Protein AF-A0A7S1G364-F1 (afdb_monomer_lite)

Foldseek 3Di:
DDDDLVVVLVVCLVVVVLLVSCVSLVVVVDLVSNVVSLVSLCVVQVDPPRPVSVLVSLVSCVVPVPSLVSVLVVCVVPNVPVNLVSCVSVVVVVVNVVSLVVQQVVDPDPVSRDD

Structure (mmCIF, N/CA/C/O backbone):
data_AF-A0A7S1G364-F1
#
_entry.id   AF-A0A7S1G364-F1
#
loop_
_atom_site.group_PDB
_atom_site.id
_atom_site.type_symbol
_atom_site.label_atom_id
_atom_site.label_alt_id
_atom_site.label_comp_id
_atom_site.label_asym_id
_atom_site.label_entity_id
_atom_site.label_seq_id
_atom_site.pdbx_PDB_ins_code
_atom_site.Cartn_x
_atom_site.Cartn_y
_atom_site.Cartn_z
_atom_site.occupancy
_atom_site.B_iso_or_equiv
_atom_site.auth_seq_id
_atom_site.auth_comp_id
_atom_site.auth_asym_id
_atom_site.auth_atom_id
_atom_site.pdbx_PDB_model_num
ATOM 1 N N . PHE A 1 1 ? -21.163 1.336 24.233 1.00 58.84 1 PHE A N 1
ATOM 2 C CA . PHE A 1 1 ? -20.940 0.428 23.092 1.00 58.84 1 PHE A CA 1
ATOM 3 C C . PHE A 1 1 ? -19.877 1.076 22.221 1.00 58.84 1 PHE A C 1
ATOM 5 O O . PHE A 1 1 ? -20.070 2.228 21.851 1.00 58.84 1 PHE A O 1
ATOM 12 N N . GLU A 1 2 ? -18.737 0.428 21.981 1.00 67.81 2 GLU A N 1
ATOM 13 C CA . GLU A 1 2 ? -17.749 0.963 21.034 1.00 67.81 2 GLU A CA 1
ATOM 14 C C . GLU A 1 2 ? -18.186 0.589 19.602 1.00 67.81 2 GLU A C 1
ATOM 16 O O . GLU A 1 2 ? -18.632 -0.545 19.402 1.00 67.81 2 GLU A O 1
ATOM 21 N N . PRO A 1 3 ? -18.140 1.509 18.614 1.00 78.50 3 PRO A N 1
ATOM 22 C CA . PRO A 1 3 ? -18.517 1.172 17.244 1.00 78.50 3 PRO A CA 1
ATOM 23 C C . PRO A 1 3 ? -17.597 0.086 16.672 1.00 78.50 3 PRO A C 1
ATOM 25 O O . PRO A 1 3 ? -16.436 -0.022 17.067 1.00 78.50 3 PRO A O 1
ATOM 28 N N . ARG A 1 4 ? -18.098 -0.730 15.739 1.00 89.69 4 ARG A N 1
ATOM 29 C CA . ARG A 1 4 ? -17.295 -1.817 15.162 1.00 89.69 4 ARG A CA 1
ATOM 30 C C . ARG A 1 4 ? -16.136 -1.227 14.363 1.00 89.69 4 ARG A C 1
ATOM 32 O O . ARG A 1 4 ? -16.279 -0.177 13.735 1.00 89.69 4 ARG A O 1
ATOM 39 N N . VAL A 1 5 ? -15.010 -1.937 14.313 1.00 88.00 5 VAL A N 1
ATOM 40 C CA . VAL A 1 5 ? -13.823 -1.479 13.568 1.00 88.00 5 VAL A CA 1
ATOM 41 C C . VAL A 1 5 ? -14.146 -1.223 12.091 1.00 88.00 5 VAL A C 1
ATOM 43 O O . VAL A 1 5 ? -13.711 -0.213 11.539 1.00 88.00 5 VAL A O 1
ATOM 46 N N . ALA A 1 6 ? -14.997 -2.064 11.494 1.00 90.56 6 ALA A N 1
ATOM 47 C CA . ALA A 1 6 ? -15.476 -1.914 10.120 1.00 90.56 6 ALA A CA 1
ATOM 48 C C . ALA A 1 6 ? -16.208 -0.586 9.847 1.00 90.56 6 ALA A C 1
ATOM 50 O O . ALA A 1 6 ? -16.196 -0.109 8.717 1.00 90.56 6 ALA A O 1
ATOM 51 N N . ASP A 1 7 ? -16.800 0.037 10.868 1.00 92.88 7 ASP A N 1
ATOM 52 C CA . ASP A 1 7 ? -17.505 1.316 10.734 1.00 92.88 7 ASP A CA 1
ATOM 53 C C . ASP A 1 7 ? -16.563 2.498 11.045 1.00 92.88 7 ASP A C 1
ATOM 55 O O . ASP A 1 7 ? -16.692 3.593 10.495 1.00 92.88 7 ASP A O 1
ATOM 59 N N . GLN A 1 8 ? -15.564 2.269 11.900 1.00 94.19 8 GLN A N 1
ATOM 60 C CA . GLN A 1 8 ? -14.605 3.284 12.337 1.00 94.19 8 GLN A CA 1
ATOM 61 C C . GLN A 1 8 ? -13.489 3.540 11.324 1.00 94.19 8 GLN A C 1
ATOM 63 O O . GLN A 1 8 ? -13.109 4.693 11.135 1.00 94.19 8 GLN A O 1
ATOM 68 N N . VAL A 1 9 ? -12.950 2.500 10.677 1.00 95.88 9 VAL A N 1
ATOM 69 C CA . VAL A 1 9 ? -11.865 2.653 9.692 1.00 95.88 9 VAL A CA 1
ATOM 70 C C . VAL A 1 9 ? -12.292 3.580 8.544 1.00 95.88 9 VAL A C 1
ATOM 72 O O . VAL A 1 9 ? -11.586 4.563 8.305 1.00 95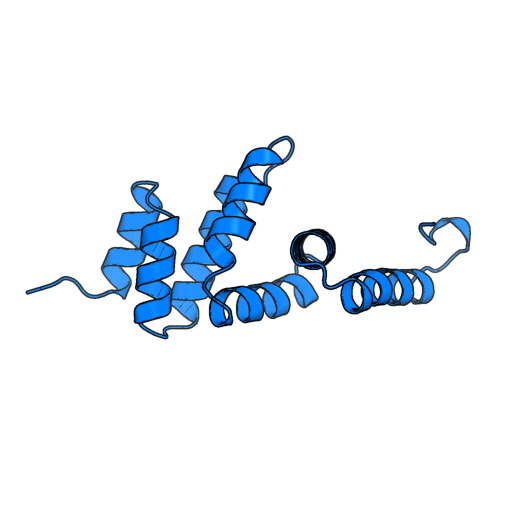.88 9 VAL A O 1
ATOM 75 N N . PRO A 1 10 ? -13.457 3.387 7.888 1.00 94.88 10 PRO A N 1
ATOM 76 C CA . PRO A 1 10 ? -13.923 4.311 6.855 1.00 94.88 10 PRO A CA 1
ATOM 77 C C . PRO A 1 10 ? -14.124 5.743 7.364 1.00 94.88 10 PRO A C 1
ATOM 79 O O . PRO A 1 10 ? -13.830 6.696 6.643 1.00 94.88 10 PRO A O 1
ATOM 82 N N . LEU A 1 11 ? -14.608 5.913 8.600 1.00 95.00 11 LEU A N 1
ATOM 83 C CA . LEU A 1 11 ? -14.799 7.233 9.200 1.00 95.00 11 LEU A CA 1
ATOM 84 C C . LEU A 1 11 ? -13.462 7.955 9.413 1.00 95.00 11 LEU A C 1
ATOM 86 O O . LEU A 1 11 ? -13.325 9.103 8.999 1.00 95.00 11 LEU A O 1
ATOM 90 N N . LEU A 1 12 ? -12.465 7.272 9.985 1.00 95.06 12 LEU A N 1
ATOM 91 C CA . LEU A 1 12 ? -11.123 7.823 10.197 1.00 95.06 12 LEU A CA 1
ATOM 92 C C . LEU A 1 12 ? -10.468 8.237 8.873 1.00 95.06 12 LEU A C 1
ATOM 94 O O . LEU A 1 12 ? -9.891 9.318 8.791 1.00 95.06 12 LEU A O 1
ATOM 98 N N . LEU A 1 13 ? -10.617 7.427 7.817 1.00 93.44 13 LEU A N 1
ATOM 99 C CA . LEU A 1 13 ? -10.133 7.780 6.477 1.00 93.44 13 LEU A CA 1
ATOM 100 C C . LEU A 1 13 ? -10.802 9.062 5.955 1.00 93.44 13 LEU A C 1
ATOM 102 O O . LEU A 1 13 ? -10.114 9.958 5.472 1.00 93.44 13 LEU A O 1
ATOM 106 N N . ARG A 1 14 ? -12.127 9.202 6.114 1.00 92.38 14 ARG A N 1
ATOM 107 C CA . ARG A 1 14 ? -12.866 10.421 5.724 1.00 92.38 14 ARG A CA 1
ATOM 108 C C . ARG A 1 14 ? -12.463 11.657 6.530 1.00 92.38 14 ARG A C 1
ATOM 110 O O . ARG A 1 14 ? -12.566 12.762 6.011 1.00 92.38 14 ARG A O 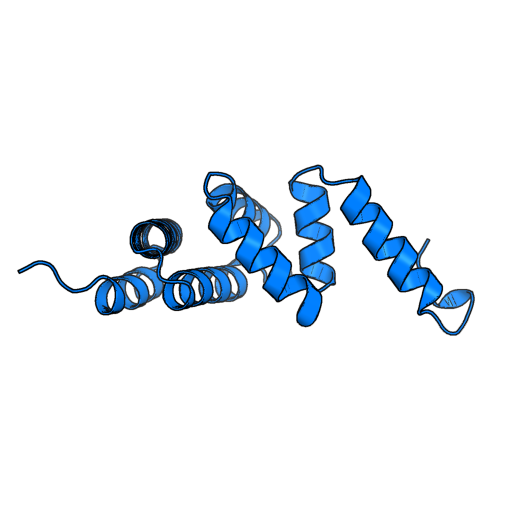1
ATOM 117 N N . MET A 1 15 ? -12.012 11.475 7.769 1.00 93.88 15 MET A N 1
ATOM 118 C CA . MET A 1 15 ? -11.497 12.544 8.632 1.00 93.88 15 MET A CA 1
ATOM 119 C C . MET A 1 15 ? -10.033 12.912 8.334 1.00 93.88 15 MET A C 1
ATOM 121 O O . MET A 1 15 ? -9.491 13.809 8.971 1.00 93.88 15 MET A O 1
ATOM 125 N N . GLY A 1 16 ? -9.376 12.231 7.388 1.00 88.81 16 GLY A N 1
ATOM 126 C CA . GLY A 1 16 ? -7.958 12.435 7.083 1.00 88.81 16 GLY A CA 1
ATOM 127 C C . GLY A 1 16 ? -7.003 11.751 8.068 1.00 88.81 16 GLY A C 1
ATOM 128 O O . GLY A 1 16 ? -5.788 11.837 7.903 1.00 88.81 16 GLY A O 1
ATOM 129 N N . GLU A 1 17 ? -7.512 11.001 9.048 1.00 91.00 17 GLU A N 1
ATOM 130 C CA . GLU A 1 17 ? -6.724 10.303 10.071 1.00 91.00 17 GLU A CA 1
ATOM 131 C C . GLU A 1 17 ? -6.176 8.956 9.562 1.00 91.00 17 GLU A C 1
ATOM 133 O O . GLU A 1 17 ? -6.360 7.896 10.165 1.00 91.00 17 GLU A O 1
ATOM 138 N N . SER A 1 18 ? -5.484 8.992 8.424 1.00 89.31 18 SER A N 1
ATOM 139 C CA . SER A 1 18 ? -5.066 7.806 7.669 1.00 89.31 18 SER A CA 1
ATOM 140 C C . SER A 1 18 ? -4.190 6.831 8.464 1.00 89.31 18 SER A C 1
ATOM 142 O O . SER A 1 18 ? -4.461 5.632 8.483 1.00 89.31 18 SER A O 1
ATOM 144 N N . SER A 1 19 ? -3.176 7.328 9.179 1.00 88.00 19 SER A 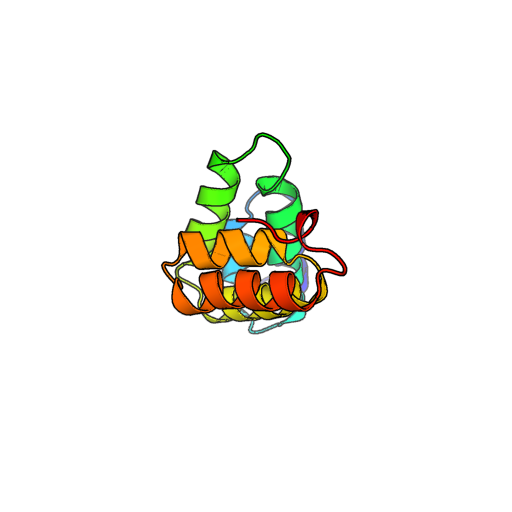N 1
ATOM 145 C CA . SER A 1 19 ? -2.283 6.478 9.981 1.00 88.00 19 SER A CA 1
ATOM 146 C C . SER A 1 19 ? -3.028 5.765 11.113 1.00 88.00 19 SER A C 1
ATOM 148 O O . SER A 1 19 ? -2.758 4.603 11.411 1.00 88.00 19 SER A O 1
ATOM 150 N N . ARG A 1 20 ? -4.014 6.437 11.722 1.00 91.94 20 ARG A N 1
ATOM 151 C CA . ARG A 1 20 ? -4.840 5.862 12.790 1.00 91.94 20 ARG A CA 1
ATOM 152 C C . ARG A 1 20 ? -5.846 4.856 12.237 1.00 91.94 20 ARG A C 1
ATOM 154 O O . ARG A 1 20 ? -6.068 3.821 12.862 1.00 91.94 20 ARG A O 1
ATOM 161 N N . ALA A 1 21 ? -6.408 5.123 11.058 1.00 93.88 21 ALA A N 1
ATOM 162 C CA . ALA A 1 21 ? -7.252 4.173 10.342 1.00 93.88 21 ALA A CA 1
ATOM 163 C C . ALA A 1 21 ? -6.490 2.877 10.026 1.00 93.88 21 ALA A C 1
ATOM 165 O O . ALA A 1 21 ? -6.993 1.791 10.307 1.00 93.88 21 ALA A O 1
ATOM 166 N N . LEU A 1 22 ? -5.259 2.995 9.515 1.00 92.31 22 LEU A N 1
ATOM 167 C CA . LEU A 1 22 ? -4.396 1.854 9.214 1.00 92.31 22 LEU A CA 1
ATOM 168 C C . LEU A 1 22 ? -4.063 1.045 10.474 1.00 92.31 22 LEU A C 1
ATOM 170 O O . LEU A 1 22 ? -4.247 -0.169 10.478 1.00 92.31 22 LEU A O 1
ATOM 174 N N . ALA A 1 23 ? -3.643 1.704 11.557 1.00 92.00 23 ALA A N 1
ATOM 175 C CA . ALA A 1 23 ? -3.352 1.024 12.818 1.00 92.00 23 ALA A CA 1
ATOM 176 C C . ALA A 1 23 ? -4.575 0.259 13.355 1.00 92.00 23 ALA A C 1
ATOM 178 O O . ALA A 1 23 ? -4.446 -0.876 13.815 1.00 92.00 23 ALA A O 1
ATOM 179 N N . LYS A 1 24 ? -5.778 0.846 13.249 1.00 93.31 24 LYS A N 1
ATOM 180 C CA . LYS A 1 24 ? -7.015 0.192 13.695 1.00 93.31 24 LYS A CA 1
ATOM 181 C C . LYS A 1 24 ? -7.408 -0.984 12.797 1.00 93.31 24 LYS A C 1
ATOM 183 O O . LYS A 1 24 ? -7.822 -2.018 13.313 1.00 93.31 24 LYS A O 1
ATOM 188 N N . ALA A 1 25 ? -7.218 -0.861 11.483 1.00 95.00 25 ALA A N 1
ATOM 189 C CA . ALA A 1 25 ? -7.414 -1.960 10.541 1.00 95.00 25 ALA A CA 1
ATOM 190 C C . ALA A 1 25 ? -6.459 -3.132 10.830 1.00 95.00 25 ALA A C 1
ATOM 192 O O . ALA A 1 25 ? -6.906 -4.268 10.954 1.00 95.00 25 ALA A O 1
ATOM 193 N N . ILE A 1 26 ? -5.168 -2.861 11.041 1.00 93.06 26 ILE A N 1
ATOM 194 C CA . ILE A 1 26 ? -4.174 -3.889 11.393 1.00 93.06 26 ILE A CA 1
ATOM 195 C C . ILE A 1 26 ? -4.538 -4.575 12.710 1.00 93.06 26 ILE A C 1
ATOM 197 O O . ILE A 1 26 ? -4.527 -5.801 12.780 1.00 93.06 26 ILE A O 1
ATOM 201 N N . GLY A 1 27 ? -4.930 -3.805 13.730 1.00 91.81 27 GLY A N 1
ATOM 202 C CA . GLY A 1 27 ? -5.359 -4.350 15.021 1.00 91.81 27 GLY A CA 1
ATOM 203 C C . GLY A 1 27 ? -6.591 -5.259 14.945 1.00 91.81 27 GLY A C 1
ATOM 204 O O . GLY A 1 27 ? -6.800 -6.063 15.848 1.00 91.81 27 GLY A O 1
ATOM 205 N N . SER A 1 28 ? -7.390 -5.169 13.875 1.00 93.56 28 SER A N 1
ATOM 206 C CA . SER A 1 28 ? -8.523 -6.074 13.636 1.00 93.56 28 SER A CA 1
ATOM 207 C C . SER A 1 28 ? -8.157 -7.373 12.915 1.00 93.56 28 SER A C 1
ATOM 209 O O . SER A 1 28 ? -8.993 -8.270 12.856 1.00 93.56 28 SER A O 1
ATOM 211 N N . ALA A 1 29 ? -6.945 -7.467 12.353 1.00 90.88 29 ALA A N 1
ATOM 212 C CA . ALA A 1 29 ? -6.504 -8.547 11.464 1.00 90.88 29 ALA A CA 1
ATOM 213 C C . ALA A 1 29 ? -7.417 -8.794 10.239 1.00 90.88 29 ALA A C 1
ATOM 215 O O . ALA A 1 29 ? -7.278 -9.802 9.544 1.00 90.88 29 ALA A O 1
ATOM 216 N N . ASP A 1 30 ? -8.324 -7.862 9.939 1.00 94.56 30 ASP A N 1
ATOM 217 C CA . ASP A 1 30 ? -9.196 -7.909 8.775 1.00 94.56 30 ASP A CA 1
ATOM 218 C C . ASP A 1 30 ? -8.423 -7.427 7.539 1.00 94.56 30 ASP A C 1
ATOM 220 O O . ASP A 1 30 ? -8.076 -6.249 7.394 1.00 94.56 30 ASP A O 1
ATOM 224 N N . THR A 1 31 ? -8.138 -8.365 6.638 1.00 93.88 31 THR A N 1
ATOM 225 C CA . THR A 1 31 ? -7.359 -8.099 5.424 1.00 93.88 31 THR A CA 1
ATOM 226 C C . THR A 1 31 ? -8.063 -7.104 4.500 1.00 93.88 31 THR A C 1
ATOM 228 O O . THR A 1 31 ? -7.390 -6.301 3.848 1.00 93.88 31 THR A O 1
ATOM 231 N N . ASP A 1 32 ? -9.396 -7.091 4.472 1.00 94.19 32 ASP A N 1
ATOM 232 C CA . ASP A 1 32 ? -10.161 -6.169 3.638 1.00 94.19 32 ASP A CA 1
ATOM 233 C C . ASP A 1 32 ? -10.080 -4.744 4.187 1.00 94.19 32 ASP A C 1
ATOM 235 O O . ASP A 1 32 ? -9.876 -3.799 3.420 1.00 94.19 32 ASP A O 1
ATOM 239 N N . LEU A 1 33 ? -10.135 -4.571 5.512 1.00 95.56 33 LEU A N 1
ATOM 240 C CA . LEU A 1 33 ? -9.948 -3.257 6.138 1.00 95.56 33 LEU A CA 1
ATOM 241 C C . LEU A 1 33 ? -8.517 -2.736 5.982 1.00 95.56 33 LEU A C 1
ATOM 243 O O . LEU A 1 33 ? -8.327 -1.537 5.753 1.00 95.56 33 LEU A O 1
ATOM 247 N N . ILE A 1 34 ? -7.510 -3.611 6.066 1.00 95.19 34 ILE A N 1
ATOM 248 C CA . ILE A 1 34 ? -6.115 -3.218 5.827 1.00 95.19 34 ILE A CA 1
ATOM 249 C C . ILE A 1 34 ? -5.954 -2.768 4.372 1.00 95.19 34 ILE A C 1
ATOM 251 O O . ILE A 1 34 ? -5.435 -1.679 4.122 1.00 95.19 34 ILE A O 1
ATOM 255 N N . ASN A 1 35 ? -6.463 -3.543 3.409 1.00 94.00 35 ASN A N 1
ATOM 256 C CA . ASN A 1 35 ? -6.435 -3.170 1.995 1.00 94.00 35 ASN A CA 1
ATOM 257 C C . ASN A 1 35 ? -7.186 -1.860 1.727 1.00 94.00 35 ASN A C 1
ATOM 259 O O . ASN A 1 35 ? -6.686 -1.008 0.992 1.00 94.00 35 ASN A O 1
ATOM 263 N N . LEU A 1 36 ? -8.350 -1.658 2.348 1.00 94.38 36 LEU A N 1
ATOM 264 C CA . LEU A 1 36 ? -9.107 -0.413 2.242 1.00 94.38 36 LEU A CA 1
ATOM 265 C C . LEU A 1 36 ? -8.265 0.791 2.683 1.00 94.38 36 LEU A C 1
ATOM 267 O O . LEU A 1 36 ? -8.171 1.776 1.945 1.00 94.38 36 LEU A O 1
ATOM 271 N N . ALA A 1 37 ? -7.628 0.705 3.854 1.00 94.56 37 ALA A N 1
ATOM 272 C CA . ALA A 1 37 ? -6.779 1.770 4.378 1.00 94.56 37 ALA A CA 1
ATOM 273 C C . ALA A 1 37 ? -5.559 2.021 3.477 1.00 94.56 37 ALA A C 1
ATOM 275 O O . ALA A 1 37 ? -5.305 3.164 3.097 1.00 94.56 37 ALA A O 1
ATOM 276 N N . LEU A 1 38 ? -4.854 0.962 3.062 1.00 93.44 38 LEU A N 1
ATOM 277 C CA . LEU A 1 38 ? -3.684 1.048 2.182 1.00 93.44 38 LEU A CA 1
ATOM 278 C C . LEU A 1 38 ? -4.005 1.714 0.845 1.00 93.44 38 LEU A C 1
ATOM 280 O O . LEU A 1 38 ? -3.281 2.604 0.400 1.00 93.44 38 LEU A O 1
ATOM 284 N N . LEU A 1 39 ? -5.094 1.299 0.199 1.00 91.69 39 LEU A N 1
ATOM 285 C CA . LEU A 1 39 ? -5.490 1.836 -1.100 1.00 91.69 39 LEU A CA 1
ATOM 286 C C . LEU A 1 39 ? -5.973 3.280 -0.993 1.00 91.69 39 LEU A C 1
ATOM 288 O O . LEU A 1 39 ? -5.714 4.073 -1.900 1.00 91.69 39 LEU A O 1
ATOM 292 N N . HIS A 1 40 ? -6.644 3.633 0.105 1.00 91.31 40 HIS A N 1
ATOM 293 C CA . HIS A 1 40 ? -7.024 5.014 0.367 1.00 91.31 40 HIS A CA 1
ATOM 294 C C . HIS A 1 40 ? -5.786 5.898 0.546 1.00 91.31 40 HIS A C 1
ATOM 296 O O . HIS A 1 40 ? -5.641 6.882 -0.176 1.00 91.31 40 HIS A O 1
ATOM 302 N N . MET A 1 41 ? -4.862 5.501 1.426 1.00 88.56 41 MET A N 1
ATOM 303 C CA . MET A 1 41 ? -3.597 6.203 1.667 1.00 88.56 41 MET A CA 1
ATOM 304 C C . MET A 1 41 ? -2.772 6.355 0.395 1.00 88.56 41 MET A C 1
ATOM 306 O O . MET A 1 41 ? -2.303 7.443 0.082 1.00 88.56 41 MET A O 1
ATOM 310 N N . LYS A 1 42 ? -2.651 5.287 -0.397 1.00 87.44 42 LYS A N 1
ATOM 311 C CA . LYS A 1 42 ? -1.976 5.344 -1.692 1.00 87.44 42 LYS A CA 1
ATOM 312 C C . LYS A 1 42 ? -2.600 6.420 -2.585 1.00 87.44 42 LYS A C 1
ATOM 314 O O . LYS A 1 42 ? -1.880 7.250 -3.134 1.00 87.44 42 LYS A O 1
ATOM 319 N N . ARG A 1 43 ? -3.927 6.428 -2.744 1.00 85.62 43 ARG A N 1
ATOM 320 C CA . ARG A 1 43 ? -4.620 7.401 -3.610 1.00 85.62 43 ARG A CA 1
ATOM 321 C C . ARG A 1 43 ? -4.433 8.841 -3.139 1.00 85.62 43 ARG A C 1
ATOM 323 O O . ARG A 1 43 ? -4.312 9.728 -3.977 1.00 85.62 43 ARG A O 1
ATOM 330 N N . THR A 1 44 ? -4.410 9.076 -1.831 1.00 81.38 44 THR A N 1
ATOM 331 C CA . THR A 1 44 ? -4.268 10.426 -1.276 1.00 81.38 44 THR A CA 1
ATOM 332 C C . THR A 1 44 ? -2.816 10.915 -1.275 1.00 81.38 44 THR A C 1
ATOM 334 O O . THR A 1 44 ? -2.594 12.106 -1.509 1.00 81.38 44 THR A O 1
ATOM 337 N N . MET A 1 45 ? -1.842 10.014 -1.090 1.00 74.06 45 MET A N 1
ATOM 338 C CA . MET A 1 45 ? -0.429 10.343 -0.836 1.00 74.06 45 MET A CA 1
ATOM 339 C C . MET A 1 45 ? 0.531 10.086 -2.014 1.00 74.06 45 MET A C 1
ATOM 341 O O . MET A 1 45 ? 1.635 10.612 -2.004 1.00 74.06 45 MET A O 1
ATOM 345 N N . THR A 1 46 ? 0.163 9.305 -3.041 1.00 67.94 46 THR A N 1
ATOM 346 C CA . THR A 1 46 ? 1.096 8.912 -4.136 1.00 67.94 46 THR A CA 1
ATOM 347 C C . THR A 1 46 ? 0.783 9.542 -5.502 1.00 67.94 46 THR A C 1
ATOM 349 O O . THR A 1 46 ? 1.088 8.977 -6.551 1.00 67.94 46 THR A O 1
ATOM 352 N N . GLY A 1 47 ? 0.162 10.726 -5.517 1.00 64.75 47 GLY A N 1
ATOM 353 C CA . GLY A 1 47 ? -0.095 11.478 -6.753 1.00 64.75 47 GLY A CA 1
ATOM 354 C C . GL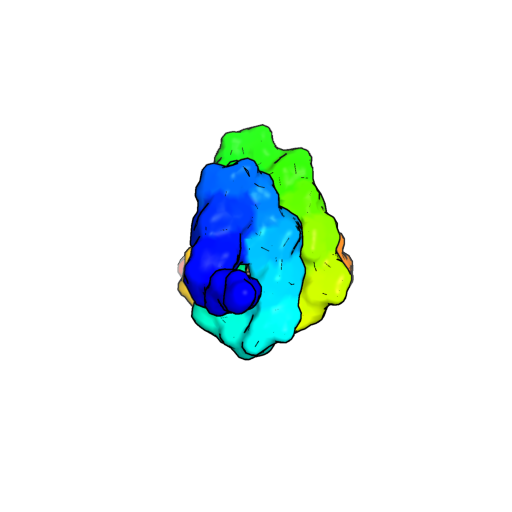Y A 1 47 ? 1.165 12.116 -7.361 1.00 64.75 47 GLY A C 1
ATOM 355 O O . GLY A 1 47 ? 2.176 12.301 -6.685 1.00 64.75 47 GLY A O 1
ATOM 356 N N . ALA A 1 48 ? 1.108 12.484 -8.64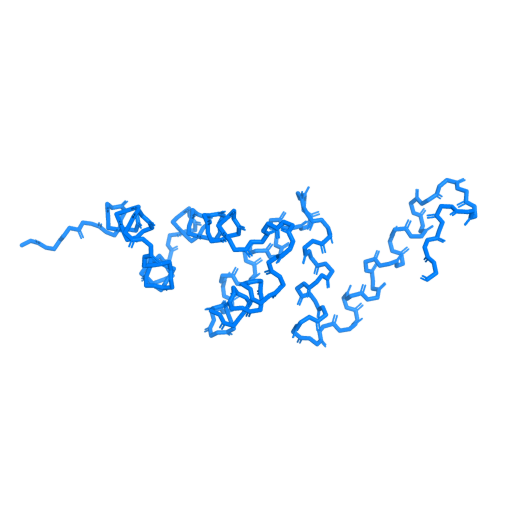5 1.00 54.34 48 ALA A N 1
ATOM 357 C CA . ALA A 1 48 ? 2.211 13.171 -9.324 1.00 54.34 48 ALA A CA 1
ATOM 358 C C . ALA A 1 48 ? 2.589 14.474 -8.587 1.00 54.34 48 ALA A C 1
ATOM 360 O O . ALA A 1 48 ? 1.720 15.293 -8.293 1.00 54.34 48 ALA A O 1
ATOM 361 N N . GLY A 1 49 ? 3.879 14.646 -8.274 1.00 60.22 49 GLY A N 1
ATOM 362 C CA . GLY A 1 49 ? 4.407 15.809 -7.543 1.00 60.22 49 GLY A CA 1
ATOM 363 C C . GLY A 1 49 ? 4.407 15.693 -6.011 1.00 60.22 49 GLY A C 1
ATOM 364 O O . GLY A 1 49 ? 4.710 16.672 -5.336 1.00 60.22 49 GLY A O 1
ATOM 365 N N . LYS A 1 50 ? 4.089 14.517 -5.449 1.00 68.31 50 LYS A N 1
ATOM 366 C CA . LYS A 1 50 ? 3.911 14.301 -4.001 1.00 68.31 50 LYS A CA 1
ATOM 367 C C . LYS A 1 50 ? 4.973 13.388 -3.368 1.00 68.31 50 LYS A C 1
ATOM 369 O O . LYS A 1 50 ? 4.675 12.574 -2.501 1.00 68.31 50 LYS A O 1
ATOM 374 N N . GLU A 1 51 ? 6.238 13.515 -3.768 1.00 71.25 51 GLU A N 1
ATOM 375 C CA . GLU A 1 51 ? 7.333 12.649 -3.275 1.00 71.25 51 GLU A CA 1
ATOM 376 C C . GLU A 1 51 ? 7.486 12.664 -1.741 1.00 71.25 51 GLU A C 1
ATOM 378 O O . GLU A 1 51 ? 7.748 11.635 -1.108 1.00 71.25 51 GLU A O 1
ATOM 383 N N . LYS A 1 52 ? 7.257 13.828 -1.118 1.00 72.44 52 LYS A N 1
ATOM 384 C CA . LYS A 1 52 ? 7.272 13.976 0.344 1.00 72.44 52 LYS A CA 1
ATOM 385 C C . LYS A 1 52 ? 6.169 13.150 1.021 1.00 72.44 52 LYS A C 1
ATOM 387 O O . LYS A 1 52 ? 6.392 12.592 2.092 1.00 72.44 52 LYS A O 1
ATOM 392 N N . GLU A 1 53 ? 5.003 13.049 0.391 1.00 78.44 53 GLU A N 1
ATOM 393 C CA . GLU A 1 53 ? 3.839 12.330 0.918 1.00 78.44 53 GLU A CA 1
ATOM 394 C C . GLU A 1 53 ? 3.981 10.816 0.700 1.00 78.44 53 GLU A C 1
ATOM 396 O O . GLU A 1 53 ? 3.609 10.035 1.573 1.00 78.44 53 GLU A O 1
ATOM 401 N N . GLU A 1 54 ? 4.620 10.381 -0.394 1.00 83.56 54 GLU A N 1
ATOM 402 C CA . GLU A 1 54 ? 4.997 8.971 -0.584 1.00 83.56 54 GLU A CA 1
ATOM 403 C C . GLU A 1 54 ? 5.994 8.507 0.496 1.00 83.56 54 GLU A C 1
ATOM 405 O O . GLU A 1 54 ? 5.862 7.414 1.051 1.00 83.56 54 GLU A O 1
ATOM 410 N N . THR A 1 55 ? 6.949 9.362 0.870 1.00 84.56 55 THR A N 1
ATOM 411 C CA . THR A 1 55 ? 7.872 9.071 1.980 1.00 84.56 55 THR A CA 1
ATOM 412 C C . THR A 1 55 ? 7.121 8.913 3.307 1.00 84.56 55 THR A C 1
ATOM 414 O O . THR A 1 55 ? 7.411 8.005 4.089 1.00 84.56 55 THR A O 1
ATOM 417 N N . GLU A 1 56 ? 6.129 9.767 3.570 1.00 83.56 56 GLU A N 1
ATOM 418 C CA . GLU A 1 56 ? 5.282 9.648 4.758 1.00 83.56 56 GLU A CA 1
ATOM 419 C C . GLU A 1 56 ? 4.440 8.367 4.741 1.00 83.56 56 GLU A C 1
ATOM 421 O O . GLU A 1 56 ? 4.352 7.686 5.765 1.00 83.56 56 GLU A O 1
ATOM 426 N N . PHE A 1 57 ? 3.908 7.994 3.577 1.00 87.00 57 PHE A N 1
ATOM 427 C CA . PHE A 1 57 ? 3.202 6.735 3.371 1.00 87.00 57 PHE A CA 1
ATOM 428 C C . PHE A 1 57 ? 4.085 5.526 3.714 1.00 87.00 57 PHE A C 1
ATOM 430 O O . PHE A 1 57 ? 3.698 4.698 4.540 1.00 87.00 57 PHE A O 1
ATOM 437 N N . PHE A 1 58 ? 5.304 5.442 3.170 1.00 90.19 58 PHE A N 1
ATOM 438 C CA . PHE A 1 58 ? 6.229 4.349 3.494 1.00 90.19 58 PHE A CA 1
ATOM 439 C C . PHE A 1 58 ? 6.655 4.346 4.966 1.00 90.19 58 PHE A C 1
ATOM 441 O O . PHE A 1 58 ? 6.778 3.277 5.573 1.00 90.19 58 PHE A O 1
ATOM 448 N N . ARG A 1 59 ? 6.829 5.521 5.580 1.00 86.88 59 ARG A N 1
ATOM 449 C CA . ARG A 1 59 ? 7.148 5.637 7.010 1.00 86.88 59 ARG A CA 1
ATOM 450 C C . ARG A 1 59 ? 6.005 5.140 7.896 1.00 86.88 59 ARG A C 1
ATOM 452 O O . ARG A 1 59 ? 6.270 4.462 8.884 1.00 86.88 59 ARG A O 1
ATOM 459 N N . ALA A 1 60 ? 4.755 5.438 7.539 1.00 85.94 60 ALA A N 1
ATOM 460 C CA . ALA A 1 60 ? 3.575 4.961 8.260 1.00 85.94 60 ALA A CA 1
ATOM 461 C C . ALA A 1 60 ? 3.428 3.430 8.201 1.00 85.94 60 ALA A C 1
ATOM 463 O O . ALA A 1 60 ? 2.879 2.830 9.121 1.00 85.94 60 ALA A O 1
ATOM 464 N N . LEU A 1 61 ? 3.946 2.797 7.145 1.00 90.56 61 LEU A N 1
ATOM 465 C CA . LEU A 1 61 ? 3.912 1.347 6.953 1.00 90.56 61 LEU A CA 1
ATOM 466 C C . LEU A 1 61 ? 5.071 0.595 7.608 1.00 90.56 61 LEU A C 1
ATOM 468 O O . LEU A 1 61 ? 4.922 -0.581 7.925 1.00 90.56 61 LEU A O 1
ATOM 472 N N . LEU A 1 62 ? 6.206 1.260 7.838 1.00 87.31 62 LEU A N 1
ATOM 473 C CA . LEU A 1 62 ? 7.412 0.653 8.404 1.00 87.31 62 LEU A CA 1
ATOM 474 C C . LEU A 1 62 ? 7.175 -0.187 9.684 1.00 87.31 62 LEU A C 1
ATOM 476 O O . LEU A 1 62 ? 7.739 -1.279 9.766 1.00 87.31 62 LEU A O 1
ATOM 480 N N . PRO A 1 63 ? 6.352 0.238 10.669 1.00 88.44 63 PRO A N 1
ATOM 481 C CA . PRO A 1 63 ? 6.104 -0.571 11.867 1.00 88.44 63 PRO A CA 1
ATOM 482 C C . PRO A 1 63 ? 5.170 -1.775 11.636 1.00 88.44 63 PRO A C 1
ATOM 484 O O . PRO A 1 63 ? 4.936 -2.545 12.564 1.00 88.44 63 PRO A O 1
ATOM 487 N N . HIS A 1 64 ? 4.622 -1.951 10.432 1.00 90.19 64 HIS A N 1
ATOM 488 C CA . HIS A 1 64 ? 3.520 -2.868 10.146 1.00 90.19 64 HIS A CA 1
ATOM 489 C C . HIS A 1 64 ? 3.863 -3.838 9.007 1.00 90.19 64 HIS A C 1
ATOM 491 O O . HIS A 1 64 ? 3.479 -3.638 7.851 1.00 90.19 64 HIS A O 1
ATOM 497 N N . ARG A 1 65 ? 4.578 -4.925 9.329 1.00 90.19 65 ARG A N 1
ATOM 498 C CA . ARG A 1 65 ? 5.065 -5.899 8.331 1.00 90.19 65 ARG A CA 1
ATOM 499 C C . ARG A 1 65 ? 3.937 -6.533 7.517 1.00 90.19 65 ARG A C 1
ATOM 501 O O . ARG A 1 65 ? 4.090 -6.750 6.319 1.00 90.19 65 ARG A O 1
ATOM 508 N N . GLU A 1 66 ? 2.800 -6.803 8.141 1.00 89.69 66 GLU A N 1
ATOM 509 C CA . GLU A 1 66 ? 1.626 -7.413 7.517 1.00 89.69 66 GLU A CA 1
ATOM 510 C C . GLU A 1 66 ? 1.041 -6.491 6.442 1.00 89.69 66 GLU A C 1
ATOM 512 O O . GLU A 1 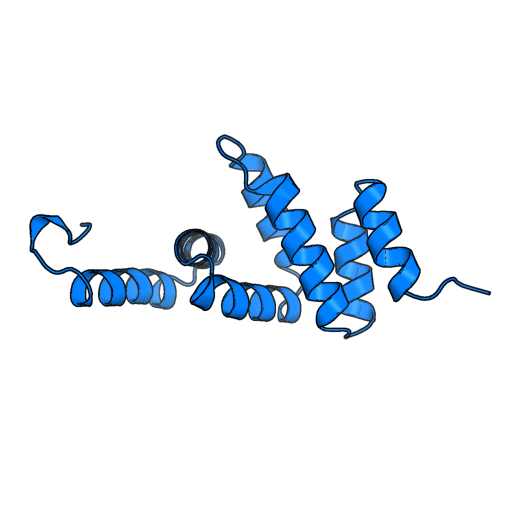66 ? 0.756 -6.929 5.328 1.00 89.69 66 GLU A O 1
ATOM 517 N N . ALA A 1 67 ? 0.947 -5.193 6.742 1.00 92.44 67 ALA A N 1
ATOM 518 C CA . ALA A 1 67 ? 0.480 -4.182 5.802 1.00 92.44 67 ALA A CA 1
ATOM 519 C C . ALA A 1 67 ? 1.451 -4.010 4.621 1.00 92.44 67 ALA A C 1
ATOM 521 O O . ALA A 1 67 ? 1.016 -3.924 3.472 1.00 92.44 67 ALA A O 1
ATOM 522 N N . VAL A 1 68 ? 2.765 -4.035 4.882 1.00 93.19 68 VAL A N 1
ATOM 523 C CA . VAL A 1 68 ? 3.794 -4.024 3.827 1.00 93.19 68 VAL A CA 1
ATOM 524 C C . VAL A 1 68 ? 3.667 -5.255 2.926 1.00 93.19 68 VAL A C 1
ATOM 526 O O . VAL A 1 68 ? 3.685 -5.123 1.703 1.00 93.19 68 VAL A O 1
ATOM 529 N N . ASN A 1 69 ? 3.480 -6.446 3.497 1.00 92.56 69 ASN A N 1
ATOM 530 C CA . ASN A 1 69 ? 3.324 -7.682 2.729 1.00 92.56 69 ASN A CA 1
ATOM 531 C C . ASN A 1 69 ? 2.075 -7.656 1.838 1.00 92.56 69 ASN A C 1
ATOM 533 O O . ASN A 1 69 ? 2.156 -8.013 0.660 1.00 92.56 69 ASN A O 1
ATOM 537 N N . LEU A 1 70 ? 0.941 -7.186 2.364 1.00 93.25 70 LEU A N 1
ATOM 538 C CA . LEU A 1 70 ? -0.286 -7.016 1.582 1.00 93.25 70 LEU A CA 1
ATOM 539 C C . LEU A 1 70 ? -0.093 -6.008 0.443 1.00 93.25 70 LEU A C 1
ATOM 541 O O . LEU A 1 70 ? -0.476 -6.281 -0.698 1.00 93.25 70 LEU A O 1
ATOM 545 N N . LEU A 1 71 ? 0.588 -4.889 0.711 1.00 92.69 71 LEU A N 1
ATOM 546 C CA . LEU A 1 71 ? 0.922 -3.908 -0.318 1.00 92.69 71 LEU A CA 1
ATOM 547 C C . LEU A 1 71 ? 1.832 -4.501 -1.405 1.00 92.69 71 LEU A C 1
ATOM 549 O O . LEU A 1 71 ? 1.598 -4.260 -2.587 1.00 92.69 71 LEU A O 1
ATOM 553 N N . ILE A 1 72 ? 2.833 -5.310 -1.043 1.00 93.69 72 ILE A N 1
ATOM 554 C CA . ILE A 1 72 ? 3.705 -6.002 -2.006 1.00 93.69 72 ILE A CA 1
ATOM 555 C C . ILE A 1 72 ? 2.885 -6.917 -2.920 1.00 93.69 72 ILE A C 1
ATOM 557 O O . ILE A 1 72 ? 3.066 -6.883 -4.140 1.00 93.69 72 ILE A O 1
ATOM 561 N N . VAL A 1 73 ? 1.983 -7.726 -2.353 1.00 93.12 73 VAL A N 1
ATOM 562 C CA . VAL A 1 73 ? 1.115 -8.628 -3.129 1.00 93.12 73 VAL A CA 1
ATOM 563 C C . VAL A 1 73 ? 0.252 -7.834 -4.107 1.00 93.12 73 VAL A C 1
ATOM 565 O O . VAL A 1 73 ? 0.198 -8.177 -5.290 1.00 93.12 73 VAL A O 1
ATOM 568 N N . TYR A 1 74 ? -0.351 -6.738 -3.646 1.00 91.56 74 TYR A N 1
ATOM 569 C CA . TYR A 1 74 ? -1.134 -5.846 -4.494 1.00 91.56 74 TYR A CA 1
ATOM 570 C C . TYR A 1 74 ? -0.292 -5.244 -5.634 1.00 91.56 74 TYR A C 1
ATOM 572 O O . TYR A 1 74 ? -0.661 -5.330 -6.810 1.00 91.56 74 TYR A O 1
ATOM 580 N N . CYS A 1 75 ? 0.866 -4.662 -5.313 1.00 91.94 75 CYS A N 1
ATOM 581 C CA . CYS A 1 75 ? 1.711 -3.965 -6.281 1.00 91.94 75 CYS A CA 1
ATOM 582 C C . CYS A 1 75 ? 2.289 -4.910 -7.343 1.00 91.94 75 CYS A C 1
ATOM 584 O O . CYS A 1 75 ? 2.364 -4.529 -8.508 1.00 91.94 75 CYS A O 1
ATOM 586 N N . ARG A 1 76 ? 2.602 -6.166 -6.996 1.00 91.25 76 ARG A N 1
ATOM 587 C CA . ARG A 1 76 ? 3.040 -7.184 -7.971 1.00 91.25 76 ARG A CA 1
ATOM 588 C C . ARG A 1 76 ? 2.041 -7.409 -9.108 1.00 91.25 76 ARG A C 1
ATOM 590 O O . ARG A 1 76 ? 2.462 -7.753 -10.206 1.00 91.25 76 ARG A O 1
ATOM 597 N N . GLN A 1 77 ? 0.746 -7.231 -8.853 1.00 89.88 77 GLN A N 1
ATOM 598 C CA . GLN A 1 77 ? -0.306 -7.460 -9.847 1.00 89.88 77 GLN A CA 1
ATOM 599 C C . GLN A 1 77 ? -0.770 -6.179 -10.540 1.00 89.88 77 GLN A C 1
ATOM 601 O O . GLN A 1 77 ? -1.219 -6.226 -11.683 1.00 89.88 77 GLN A O 1
ATOM 606 N N . ARG A 1 78 ? -0.741 -5.044 -9.833 1.00 89.62 78 ARG A N 1
ATOM 607 C CA . ARG A 1 78 ? -1.435 -3.820 -10.265 1.00 89.62 78 ARG A CA 1
ATOM 608 C C . ARG A 1 78 ? -0.534 -2.603 -10.427 1.00 89.62 78 ARG A C 1
ATOM 610 O O . ARG A 1 78 ? -0.940 -1.671 -11.111 1.00 89.62 78 ARG A O 1
ATOM 617 N N . ASP A 1 79 ? 0.627 -2.566 -9.777 1.00 90.06 79 ASP A N 1
ATOM 618 C CA . ASP A 1 79 ? 1.491 -1.381 -9.769 1.00 90.06 79 ASP A CA 1
ATOM 619 C C . ASP A 1 79 ? 2.979 -1.736 -9.570 1.00 90.06 79 ASP A C 1
ATOM 621 O O . ASP A 1 79 ? 3.542 -1.547 -8.482 1.00 90.06 79 ASP A O 1
ATOM 625 N N . PRO A 1 80 ? 3.642 -2.262 -10.615 1.00 89.88 80 PRO A N 1
ATOM 626 C CA . PRO A 1 80 ? 5.065 -2.594 -10.558 1.00 89.88 80 PRO A CA 1
ATOM 627 C C . PRO A 1 80 ? 5.960 -1.359 -10.354 1.00 89.88 80 PRO A C 1
ATOM 629 O O . PRO A 1 80 ? 7.062 -1.479 -9.817 1.00 89.88 80 PRO A O 1
ATOM 632 N N . ALA A 1 81 ? 5.495 -0.159 -10.719 1.00 89.25 81 ALA A N 1
ATOM 633 C CA . ALA A 1 81 ? 6.239 1.079 -10.505 1.00 89.25 81 ALA A CA 1
ATOM 634 C C . ALA A 1 81 ? 6.314 1.440 -9.013 1.00 89.25 81 ALA A C 1
ATOM 636 O O . ALA A 1 81 ? 7.401 1.723 -8.504 1.00 89.25 81 ALA A O 1
ATOM 637 N N . LEU A 1 82 ? 5.187 1.377 -8.293 1.00 89.69 82 LEU A N 1
ATOM 638 C CA . LEU A 1 82 ? 5.174 1.550 -6.840 1.00 89.69 82 LEU A CA 1
ATOM 639 C C . LEU A 1 82 ? 5.955 0.432 -6.140 1.00 89.69 82 LEU A C 1
ATOM 641 O O . LEU A 1 82 ? 6.660 0.712 -5.176 1.00 89.69 82 LEU A O 1
ATOM 645 N N . LEU A 1 83 ? 5.895 -0.810 -6.642 1.00 93.00 83 LEU A N 1
ATOM 646 C CA . LEU A 1 83 ? 6.687 -1.920 -6.098 1.00 93.00 83 LEU A CA 1
ATOM 647 C C . LEU A 1 83 ? 8.193 -1.615 -6.117 1.00 93.00 83 LEU A C 1
ATOM 649 O O . LEU A 1 83 ? 8.875 -1.826 -5.117 1.00 93.00 83 LEU A O 1
ATOM 653 N N . LYS A 1 84 ? 8.706 -1.082 -7.234 1.00 93.31 84 LYS A N 1
ATOM 654 C CA . LYS A 1 84 ? 10.109 -0.659 -7.351 1.00 93.31 84 LYS A CA 1
ATOM 655 C C . LYS A 1 84 ? 10.458 0.421 -6.327 1.00 93.31 84 LYS A C 1
ATOM 657 O O . LYS A 1 84 ? 11.452 0.287 -5.617 1.00 93.31 84 LYS A O 1
ATOM 662 N N . ARG A 1 85 ? 9.630 1.465 -6.203 1.00 91.81 85 ARG A N 1
ATOM 663 C CA . ARG A 1 85 ? 9.862 2.543 -5.223 1.00 91.81 85 ARG A CA 1
ATOM 664 C C . ARG A 1 85 ? 9.821 2.035 -3.781 1.00 91.81 85 ARG A C 1
ATOM 666 O O . ARG A 1 85 ? 10.683 2.412 -2.996 1.00 91.81 85 ARG A O 1
ATOM 673 N N . LEU A 1 86 ? 8.911 1.110 -3.469 1.00 92.25 86 LEU A N 1
ATOM 674 C CA . LEU A 1 86 ? 8.812 0.443 -2.169 1.00 92.25 86 LEU A CA 1
ATOM 675 C C . LEU A 1 86 ? 10.084 -0.355 -1.837 1.00 92.25 86 LEU A C 1
ATOM 677 O O . LEU A 1 86 ? 10.655 -0.186 -0.762 1.00 92.25 86 LEU A O 1
ATOM 681 N N . TYR A 1 87 ? 10.558 -1.201 -2.761 1.00 94.44 87 TYR A N 1
ATOM 682 C CA . TYR A 1 87 ? 11.780 -1.983 -2.548 1.00 94.44 87 TYR A CA 1
ATOM 683 C C . TYR A 1 87 ? 13.007 -1.094 -2.368 1.00 94.44 87 TYR A C 1
ATOM 685 O O . TYR A 1 87 ? 13.814 -1.344 -1.474 1.00 94.44 87 TYR A O 1
ATOM 693 N N . LYS A 1 88 ? 13.114 -0.018 -3.153 1.00 92.62 88 LYS A N 1
ATOM 694 C CA . LYS A 1 88 ? 14.173 0.978 -2.988 1.00 92.62 88 LYS A CA 1
ATOM 695 C C . LYS A 1 88 ? 14.102 1.657 -1.616 1.00 92.62 88 LYS A C 1
ATOM 697 O O . LYS A 1 88 ? 15.121 1.746 -0.941 1.00 92.62 88 LYS A O 1
ATOM 702 N N . ALA A 1 89 ? 12.916 2.096 -1.191 1.00 90.62 89 ALA A N 1
ATOM 703 C CA . ALA A 1 89 ? 12.720 2.804 0.074 1.00 90.62 89 ALA A CA 1
ATOM 704 C C . ALA A 1 89 ? 13.059 1.948 1.307 1.00 90.62 89 ALA A C 1
ATOM 706 O O . ALA A 1 89 ? 13.607 2.468 2.275 1.00 90.62 89 ALA A O 1
ATOM 707 N N . TYR A 1 90 ? 12.782 0.642 1.264 1.00 91.81 90 TYR A N 1
ATOM 708 C CA . TYR A 1 90 ? 13.097 -0.285 2.359 1.00 91.81 90 TYR A CA 1
ATOM 709 C C . TYR A 1 90 ? 14.457 -0.990 2.231 1.00 91.81 90 TYR A C 1
ATOM 711 O O . TYR A 1 90 ? 14.775 -1.852 3.047 1.00 91.81 90 TYR A O 1
ATOM 719 N N . GLY A 1 91 ? 15.279 -0.643 1.235 1.00 92.44 91 GLY A N 1
ATOM 720 C CA . GLY A 1 91 ? 16.607 -1.242 1.052 1.00 92.44 91 GLY A CA 1
ATOM 721 C C . GLY A 1 91 ? 16.590 -2.699 0.569 1.00 92.44 91 GLY A C 1
ATOM 722 O O . GLY A 1 91 ? 17.586 -3.409 0.693 1.00 92.44 91 GLY A O 1
ATOM 723 N N . HIS A 1 92 ? 15.479 -3.155 -0.008 1.00 93.44 92 HIS A N 1
ATOM 724 C CA . HIS A 1 92 ? 15.333 -4.472 -0.630 1.00 93.44 92 HIS A CA 1
ATOM 725 C C . HIS A 1 92 ? 15.950 -4.472 -2.036 1.00 93.44 92 HIS A C 1
ATOM 727 O O . HIS A 1 92 ? 15.261 -4.592 -3.048 1.00 93.44 92 HIS A O 1
ATOM 733 N N . TYR A 1 93 ? 17.268 -4.257 -2.111 1.00 93.56 93 TYR A N 1
ATOM 734 C CA . TYR A 1 93 ? 17.972 -4.043 -3.380 1.00 93.56 93 TYR A CA 1
ATOM 735 C C . TYR A 1 93 ? 18.008 -5.285 -4.277 1.00 93.56 93 TYR A C 1
ATOM 737 O O . TYR A 1 93 ? 18.011 -5.149 -5.501 1.00 93.56 93 TYR A O 1
ATOM 745 N N . LEU A 1 94 ? 17.986 -6.487 -3.691 1.00 96.19 94 LEU A N 1
ATOM 746 C CA . LEU A 1 94 ? 17.916 -7.735 -4.451 1.00 96.19 94 LEU A CA 1
ATOM 747 C C . LEU A 1 94 ? 16.577 -7.844 -5.189 1.00 96.19 94 LEU A C 1
ATOM 749 O O . LEU A 1 94 ? 16.532 -8.090 -6.395 1.00 96.19 94 LEU A O 1
ATOM 753 N N . GLU A 1 95 ? 15.477 -7.619 -4.477 1.00 95.00 95 GLU A N 1
ATOM 754 C CA . GLU A 1 95 ? 14.132 -7.616 -5.033 1.00 95.00 95 GLU A CA 1
ATOM 755 C C . GLU A 1 95 ? 13.956 -6.469 -6.028 1.00 95.00 95 GLU A C 1
ATOM 757 O O . GLU A 1 95 ? 13.397 -6.685 -7.103 1.00 95.00 95 GLU A O 1
ATOM 762 N N . TYR A 1 96 ? 14.487 -5.282 -5.714 1.00 94.69 96 TYR A N 1
ATOM 763 C CA . TYR A 1 96 ? 14.511 -4.129 -6.612 1.00 94.69 96 TYR A CA 1
ATOM 764 C C . TYR A 1 96 ? 15.166 -4.485 -7.950 1.00 94.69 96 TYR A C 1
ATOM 766 O O . TYR A 1 96 ? 14.515 -4.374 -8.987 1.00 94.69 96 TYR A O 1
ATOM 774 N N . GLY A 1 97 ? 16.398 -5.006 -7.934 1.00 93.19 97 GLY A N 1
ATOM 775 C CA . GLY A 1 97 ? 17.105 -5.440 -9.143 1.00 93.19 97 GLY A CA 1
ATOM 776 C C . GLY A 1 97 ? 16.384 -6.571 -9.881 1.00 93.19 97 GLY A C 1
ATOM 777 O O . GLY A 1 97 ? 16.301 -6.564 -11.107 1.00 93.19 97 GLY A O 1
ATOM 778 N N . THR A 1 98 ? 15.769 -7.503 -9.148 1.00 93.19 98 THR A N 1
ATOM 779 C CA . THR A 1 98 ? 14.987 -8.599 -9.741 1.00 93.19 98 THR A CA 1
ATOM 780 C C . THR A 1 98 ? 13.811 -8.085 -10.577 1.00 93.19 98 THR A C 1
ATOM 782 O O . THR A 1 98 ? 13.468 -8.707 -11.584 1.00 93.19 98 THR A O 1
ATOM 785 N N . VAL A 1 99 ? 13.187 -6.960 -10.200 1.00 91.56 99 VAL A N 1
ATOM 786 C CA . VAL A 1 99 ? 12.128 -6.350 -11.021 1.00 91.56 99 VAL A CA 1
ATOM 787 C C . VAL A 1 99 ? 12.688 -5.873 -12.364 1.00 91.56 99 VAL A C 1
ATOM 789 O O . VAL A 1 99 ? 12.105 -6.207 -13.393 1.00 91.56 99 VAL A O 1
ATOM 792 N N . TYR A 1 100 ? 13.837 -5.189 -12.377 1.00 90.31 100 TYR A N 1
ATOM 793 C CA . TYR A 1 100 ? 14.484 -4.735 -13.618 1.00 90.31 100 TYR A CA 1
ATOM 794 C C . TYR A 1 100 ? 14.880 -5.895 -14.526 1.00 90.31 100 TYR A C 1
ATOM 796 O O . TYR A 1 100 ? 14.622 -5.859 -15.726 1.00 90.31 100 TYR A O 1
ATOM 804 N N . VAL A 1 101 ? 15.441 -6.963 -13.954 1.00 91.88 101 VAL A N 1
ATOM 805 C CA . VAL A 1 101 ? 15.789 -8.166 -14.719 1.00 91.88 101 VAL A CA 1
ATOM 806 C C . VAL A 1 101 ? 14.543 -8.745 -15.393 1.00 91.88 101 VAL A C 1
ATOM 808 O O . VAL A 1 101 ? 14.559 -9.012 -16.592 1.00 91.88 101 VAL A O 1
ATOM 811 N N . LYS A 1 102 ? 13.433 -8.890 -14.658 1.00 90.31 102 LYS A N 1
ATOM 812 C CA . LYS A 1 102 ? 12.167 -9.391 -15.218 1.00 90.31 102 LYS A CA 1
ATOM 813 C C . LYS A 1 102 ? 11.629 -8.503 -16.341 1.00 90.31 102 LYS A C 1
ATOM 815 O O . LYS A 1 102 ? 11.176 -9.033 -17.351 1.00 90.31 102 LYS A O 1
ATOM 820 N N . GLU A 1 103 ? 11.693 -7.184 -16.180 1.00 89.62 103 GLU A N 1
ATOM 821 C CA . GLU A 1 103 ? 11.289 -6.224 -17.215 1.00 89.62 103 GLU A CA 1
ATOM 822 C C . GLU A 1 103 ? 12.173 -6.346 -18.468 1.00 89.62 103 GLU A C 1
ATOM 824 O O . GLU A 1 103 ? 11.653 -6.424 -19.580 1.00 89.62 103 GLU A O 1
ATOM 829 N N . ALA A 1 104 ? 13.493 -6.477 -18.306 1.00 90.00 104 ALA A N 1
ATOM 830 C CA . ALA A 1 104 ? 14.433 -6.626 -19.417 1.00 90.00 104 ALA A CA 1
ATOM 831 C C . ALA A 1 104 ? 14.223 -7.921 -20.226 1.00 90.00 104 ALA A C 1
ATOM 833 O O . ALA A 1 104 ? 14.371 -7.910 -21.450 1.00 90.00 104 ALA A O 1
ATOM 834 N N . TYR A 1 105 ? 13.854 -9.025 -19.564 1.00 91.00 105 TYR A N 1
ATOM 835 C CA . TYR A 1 105 ? 13.487 -10.281 -20.234 1.00 91.00 105 TYR A CA 1
ATOM 836 C C . TYR A 1 105 ? 12.114 -10.224 -20.920 1.00 91.00 105 TYR A C 1
ATOM 838 O O . TYR A 1 105 ? 11.878 -10.984 -21.857 1.00 91.00 105 TYR A O 1
ATOM 846 N N . ALA A 1 106 ? 11.214 -9.345 -20.473 1.00 90.06 106 ALA A N 1
ATOM 847 C CA . ALA A 1 106 ? 9.900 -9.150 -21.086 1.00 90.06 106 ALA A CA 1
ATOM 848 C C . ALA A 1 106 ? 9.919 -8.169 -22.279 1.00 90.06 106 ALA A C 1
ATOM 850 O O . ALA A 1 106 ? 8.989 -8.184 -23.089 1.00 90.06 106 ALA A O 1
ATOM 851 N N . ALA A 1 107 ? 10.953 -7.329 -22.392 1.00 89.75 107 ALA A N 1
ATOM 852 C CA . ALA A 1 107 ? 11.127 -6.369 -23.480 1.00 89.75 107 ALA A CA 1
ATOM 853 C C . ALA A 1 107 ? 11.291 -7.063 -24.844 1.00 89.75 107 ALA A C 1
ATOM 855 O O . ALA A 1 107 ? 12.012 -8.057 -24.973 1.00 89.75 107 ALA A O 1
ATOM 856 N N . ARG A 1 108 ? 10.649 -6.520 -25.887 1.00 89.69 108 ARG A N 1
ATOM 857 C CA . ARG A 1 108 ? 10.653 -7.114 -27.239 1.00 89.69 108 ARG A CA 1
ATOM 858 C C . ARG A 1 108 ? 11.827 -6.655 -28.089 1.00 89.69 108 ARG A C 1
ATOM 860 O O . ARG A 1 108 ? 12.129 -7.274 -29.107 1.00 89.69 108 ARG A O 1
ATOM 867 N N . SER A 1 109 ? 12.481 -5.574 -27.685 1.00 87.19 109 SER A N 1
ATOM 868 C CA . SER A 1 109 ? 13.597 -4.980 -28.405 1.00 87.19 109 SER A CA 1
ATOM 869 C C . SER A 1 109 ? 14.658 -4.457 -27.437 1.00 87.19 109 SER A C 1
ATOM 871 O O . SER A 1 109 ? 14.389 -4.213 -26.262 1.00 87.19 109 SER A O 1
ATOM 873 N N . LEU A 1 110 ? 15.892 -4.311 -27.925 1.00 81.94 110 LEU A N 1
ATOM 874 C CA . LEU A 1 110 ? 16.993 -3.739 -27.144 1.00 81.94 110 LEU A CA 1
ATOM 875 C C . LEU A 1 110 ? 16.689 -2.315 -26.637 1.00 81.94 110 LEU A C 1
ATOM 877 O O . LEU A 1 110 ? 16.932 -2.081 -25.459 1.00 81.94 110 LEU A O 1
ATOM 881 N N . PRO A 1 111 ? 16.106 -1.399 -27.440 1.00 84.56 111 PRO A N 1
ATOM 882 C CA . PRO A 1 111 ? 15.761 -0.053 -26.972 1.00 84.56 111 PRO A CA 1
ATOM 883 C C . PRO A 1 111 ? 14.702 -0.003 -25.860 1.00 84.56 111 PRO A C 1
ATOM 885 O O . PRO A 1 111 ? 14.639 0.974 -25.125 1.00 84.56 111 PRO A O 1
ATOM 888 N N . GLU A 1 112 ? 13.857 -1.030 -25.732 1.00 80.75 112 GLU A N 1
ATOM 889 C CA . GLU A 1 112 ? 12.856 -1.127 -24.658 1.00 80.75 112 GLU A CA 1
ATOM 890 C C . GLU A 1 112 ? 13.454 -1.577 -23.315 1.00 80.75 112 GLU A C 1
ATOM 892 O O . GLU A 1 112 ? 12.782 -1.503 -22.284 1.00 80.75 112 GLU A O 1
ATOM 897 N N . ARG A 1 113 ? 14.702 -2.061 -23.296 1.00 78.50 113 ARG A N 1
ATOM 898 C CA . ARG A 1 113 ? 15.384 -2.430 -22.054 1.00 78.50 113 ARG A CA 1
ATOM 899 C C . ARG A 1 113 ? 15.870 -1.152 -21.377 1.00 78.50 113 ARG A C 1
ATOM 901 O O . ARG A 1 113 ? 16.790 -0.507 -21.863 1.00 78.50 113 ARG A O 1
ATOM 908 N N . HIS A 1 114 ? 15.235 -0.787 -20.267 1.00 65.50 114 HIS A N 1
ATOM 909 C CA . HIS A 1 114 ? 15.710 0.300 -19.415 1.00 65.50 114 HIS A CA 1
ATOM 910 C C . HIS A 1 114 ? 17.081 -0.066 -18.816 1.00 65.50 114 HIS A C 1
ATOM 912 O O . HIS A 1 114 ? 17.185 -1.101 -18.154 1.00 65.50 114 HIS A O 1
ATOM 918 N N . GLU A 1 115 ? 18.098 0.767 -19.071 1.00 53.09 115 GLU A N 1
ATOM 919 C CA . GLU A 1 115 ? 19.398 0.751 -18.372 1.00 53.09 115 GLU A CA 1
ATOM 920 C C . GLU A 1 115 ? 19.282 1.275 -16.933 1.00 53.09 115 GLU A C 1
ATOM 922 O O . GLU A 1 115 ? 18.514 2.243 -16.702 1.00 53.09 115 GLU A O 1
#

Sequence (115 aa):
FEPRVADQVPLLLRMGESSRALAKAIGSADTDLINLALLHMKRTMTGAGKEKEETEFFRALLPHREAVNLLIVYCRQRDPALLKRLYKAYGHYLEYGTVYVKEAYAARSLPERHE

Radius of gyration: 16.3 Å; chains: 1; bounding box: 40×26×52 Å

InterPro domains:
  IPR006925 Vps16, C-terminal [PF04840] (1-106)
  IPR016534 Vacuolar protein sorting-associated protein 16 [PTHR12811] (2-108)

Secondary structure (DSSP, 8-state):
-PPPHHHHHHHHHHTT-HHHHHHHHHHTT-HHHHHHHHHHHHHHHSSTT-HHHHHHHHHHHTT-HHHHHHHHHHHHHH-HHHHHHHHHHTT-HHHHHHHHHHHHHH-SSGGGS--

pLDDT: mean 88.02, std 8.95, range [53.09, 96.19]

Organism: NCBI:txid1486930